Protein AF-A0A3S2KL28-F1 (afdb_monomer)

pLDDT: mean 79.06, std 17.95, range [43.12, 96.88]

Sequence (48 aa):
LEEVWGYNSGVTTHTLETHVYRLRQKIERDPSNAEILVTESGGYKLVP

Foldseek 3Di:
DPPPPPDDPPPPDPVVVVVLLVVLVPPPPDSVDDDQWDDDDRGIDGDD

Mean predicted aligned error: 7.96 Å

Structure (mmCIF, N/CA/C/O backbone):
data_AF-A0A3S2KL28-F1
#
_entry.id   AF-A0A3S2KL28-F1
#
loop_
_atom_site.group_PDB
_atom_site.id
_atom_site.type_symbol
_atom_site.label_atom_id
_atom_site.label_alt_id
_atom_site.label_comp_id
_atom_site.label_asym_id
_atom_site.label_entity_id
_atom_site.label_seq_id
_atom_site.pdbx_PDB_ins_code
_atom_site.Cartn_x
_atom_site.Cartn_y
_atom_site.Cartn_z
_atom_site.occupancy
_atom_site.B_iso_or_equiv
_atom_site.auth_seq_id
_atom_site.auth_comp_id
_atom_site.auth_asym_id
_atom_site.auth_atom_id
_atom_site.pdbx_PDB_model_num
ATOM 1 N N . LEU A 1 1 ? -15.683 10.039 -12.645 1.00 43.41 1 LEU A N 1
ATOM 2 C CA . LEU A 1 1 ? -14.947 9.380 -11.547 1.00 43.41 1 LEU A CA 1
ATOM 3 C C . LEU A 1 1 ? -14.214 8.190 -12.161 1.00 43.41 1 LEU A C 1
ATOM 5 O O . LEU A 1 1 ? -14.569 7.050 -11.912 1.00 43.41 1 LEU A O 1
ATOM 9 N N . GLU A 1 2 ? -13.270 8.469 -13.066 1.00 43.12 2 GLU A N 1
ATOM 10 C CA . GLU A 1 2 ? -12.357 7.440 -13.571 1.00 43.12 2 GLU A CA 1
ATOM 11 C C . GLU A 1 2 ? -11.487 7.015 -12.392 1.00 43.12 2 GLU A C 1
ATOM 13 O O . GLU A 1 2 ? -10.842 7.850 -11.752 1.00 43.12 2 GLU A O 1
ATOM 18 N N . GLU A 1 3 ? -11.610 5.739 -12.037 1.00 48.16 3 GLU A N 1
ATOM 19 C CA . GLU A 1 3 ? -10.932 5.092 -10.924 1.00 48.16 3 GLU A CA 1
ATOM 20 C C . GLU A 1 3 ? -9.450 5.445 -10.931 1.00 48.16 3 GLU A C 1
ATOM 22 O O . GLU A 1 3 ? -8.756 5.321 -11.939 1.00 48.16 3 GLU A O 1
ATOM 27 N N . VAL A 1 4 ? -8.988 5.910 -9.774 1.00 53.97 4 VAL A N 1
ATOM 28 C CA . VAL A 1 4 ? -7.810 6.767 -9.590 1.00 53.97 4 VAL A CA 1
ATOM 29 C C . VAL A 1 4 ? -6.497 6.144 -10.109 1.00 53.97 4 VAL A C 1
ATOM 31 O O . VAL A 1 4 ? -5.500 6.849 -10.225 1.00 53.97 4 VAL A O 1
ATOM 34 N N . TRP A 1 5 ? -6.484 4.856 -10.475 1.00 55.41 5 TRP A N 1
ATOM 35 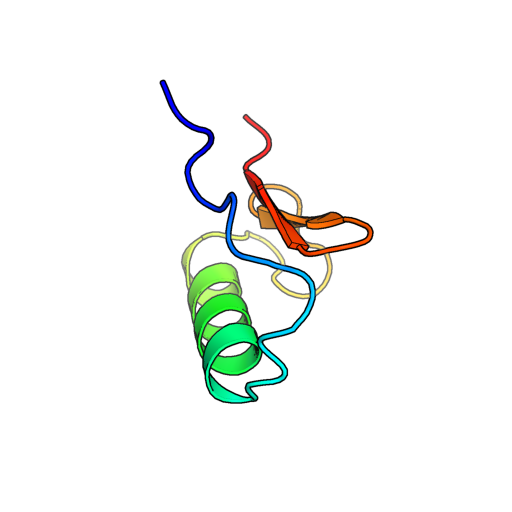C CA . TRP A 1 5 ? -5.317 4.151 -11.015 1.00 55.41 5 TRP A CA 1
ATOM 36 C C . TRP A 1 5 ? -5.658 3.147 -12.131 1.00 55.41 5 TRP A C 1
ATOM 38 O O . TRP A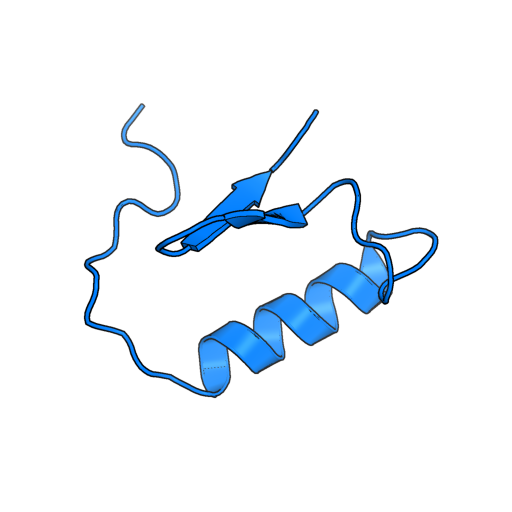 1 5 ? -5.066 2.074 -12.193 1.00 55.41 5 TRP A O 1
ATOM 48 N N . GLY A 1 6 ? -6.557 3.496 -13.057 1.00 48.41 6 GLY A N 1
ATOM 49 C CA . GLY A 1 6 ? -6.815 2.742 -14.300 1.00 48.41 6 GLY A CA 1
ATOM 50 C C . GLY A 1 6 ? -5.630 2.655 -15.286 1.00 48.41 6 GLY A C 1
ATOM 51 O O . GLY A 1 6 ? -5.834 2.622 -16.498 1.00 48.41 6 GLY A O 1
ATOM 52 N N . TYR A 1 7 ? -4.381 2.645 -14.811 1.00 53.38 7 TYR A N 1
ATOM 53 C CA . TYR A 1 7 ? -3.199 2.513 -15.653 1.00 53.38 7 TYR A CA 1
ATOM 54 C C . TYR A 1 7 ? -2.795 1.051 -15.794 1.00 53.38 7 TYR A C 1
ATOM 56 O O . TYR A 1 7 ? -2.108 0.489 -14.950 1.00 53.38 7 TYR A O 1
ATOM 64 N N . ASN A 1 8 ? -3.256 0.497 -16.917 1.00 47.41 8 ASN A N 1
ATOM 65 C CA . ASN A 1 8 ? -2.607 -0.489 -17.774 1.00 47.41 8 ASN A CA 1
ATOM 66 C C . ASN A 1 8 ? -1.625 -1.447 -17.089 1.00 47.41 8 ASN A C 1
ATOM 68 O O . ASN A 1 8 ? -0.542 -1.065 -16.649 1.00 47.41 8 ASN A O 1
ATOM 72 N N . SER A 1 9 ? -1.983 -2.724 -17.179 1.00 51.09 9 SER A N 1
ATOM 73 C CA . SER A 1 9 ? -1.242 -3.964 -16.930 1.00 51.09 9 SER A CA 1
ATOM 74 C C . SER A 1 9 ? 0.126 -4.091 -17.642 1.00 51.09 9 SER A C 1
ATOM 76 O O . SER A 1 9 ? 0.435 -5.135 -18.211 1.00 51.09 9 SER A O 1
ATOM 78 N N . GLY A 1 10 ? 0.941 -3.036 -17.662 1.00 51.44 10 GLY A N 1
ATOM 79 C CA . GLY A 1 10 ? 2.211 -2.952 -18.384 1.00 51.44 10 GLY A CA 1
ATOM 80 C C . GLY A 1 10 ? 3.264 -2.040 -17.747 1.00 51.44 10 GLY A C 1
ATOM 81 O O . GLY A 1 10 ? 4.379 -1.972 -18.257 1.00 51.44 10 GLY A O 1
ATOM 82 N N . VAL A 1 11 ? 2.971 -1.359 -16.633 1.00 54.44 11 VAL A N 1
ATOM 83 C CA . VAL A 1 11 ? 3.983 -0.575 -15.909 1.00 54.44 11 VAL A CA 1
ATOM 84 C C . VAL A 1 11 ? 4.725 -1.492 -14.931 1.00 54.44 11 VAL A C 1
ATOM 86 O O . VAL A 1 11 ? 4.487 -1.495 -13.730 1.00 54.44 11 VAL A O 1
ATOM 89 N N . THR A 1 12 ? 5.648 -2.301 -15.450 1.00 61.09 12 THR A N 1
ATOM 90 C CA . THR A 1 12 ? 6.728 -2.873 -14.634 1.00 61.09 12 THR A CA 1
ATOM 91 C C . THR A 1 12 ? 7.684 -1.751 -14.263 1.00 61.09 12 THR A C 1
ATOM 93 O O . THR A 1 12 ? 8.583 -1.421 -15.038 1.00 61.09 12 THR A O 1
ATOM 96 N N . THR A 1 13 ? 7.512 -1.137 -13.096 1.00 63.50 13 THR A N 1
ATOM 97 C CA . THR A 1 13 ? 8.469 -0.130 -12.632 1.00 63.50 13 THR A CA 1
ATOM 98 C C . THR A 1 13 ? 8.691 -0.238 -11.143 1.00 63.50 13 THR A C 1
ATOM 100 O O . THR A 1 13 ? 7.821 0.199 -10.404 1.00 63.50 13 THR A O 1
ATOM 103 N N . HIS A 1 14 ? 9.91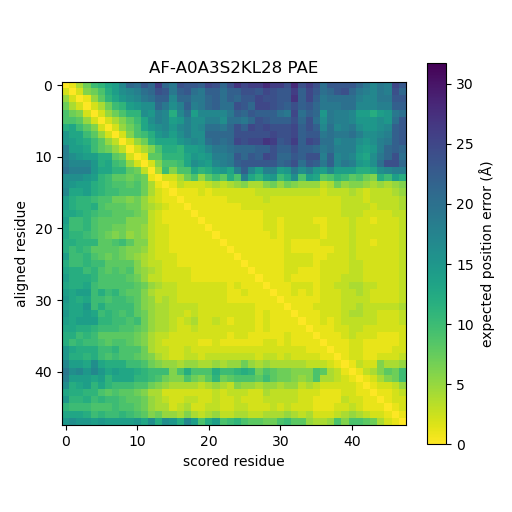5 -0.626 -10.757 1.00 68.25 14 HIS A N 1
ATOM 104 C CA . HIS A 1 14 ? 10.466 -0.590 -9.390 1.00 68.25 14 HIS A CA 1
ATOM 105 C C . HIS A 1 14 ? 10.144 0.714 -8.640 1.00 68.25 14 HIS A C 1
ATOM 107 O O . HIS A 1 14 ? 10.098 0.771 -7.410 1.00 68.25 14 HIS A O 1
ATOM 113 N N . THR A 1 15 ? 9.958 1.802 -9.388 1.00 78.94 15 THR A N 1
ATOM 114 C CA . THR A 1 15 ? 9.544 3.102 -8.879 1.00 78.94 15 THR A CA 1
ATOM 115 C C . THR A 1 15 ? 8.164 3.048 -8.220 1.00 78.94 15 THR A C 1
ATOM 117 O O . THR A 1 15 ? 8.022 3.616 -7.140 1.00 78.94 15 THR A O 1
ATOM 120 N N . LEU A 1 16 ? 7.172 2.364 -8.796 1.00 82.56 16 LEU A N 1
ATOM 121 C CA . LEU A 1 16 ? 5.833 2.240 -8.215 1.00 82.56 16 LEU A CA 1
ATOM 122 C C . LEU A 1 16 ? 5.884 1.457 -6.903 1.00 82.56 16 LEU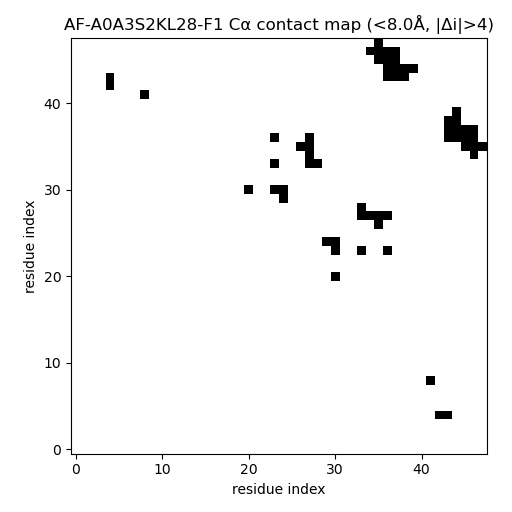 A C 1
ATOM 124 O O . LEU A 1 16 ? 5.425 1.974 -5.884 1.00 82.56 16 LEU A O 1
ATOM 128 N N . GLU A 1 17 ? 6.513 0.278 -6.883 1.00 87.12 17 GLU A N 1
ATOM 129 C CA . GLU A 1 17 ? 6.614 -0.520 -5.656 1.00 87.12 17 GLU A CA 1
ATOM 130 C C . GLU A 1 17 ? 7.399 0.238 -4.578 1.00 87.12 17 GLU A C 1
ATOM 132 O O . GLU A 1 17 ? 7.022 0.207 -3.408 1.00 87.12 17 GLU A O 1
ATOM 137 N N . THR A 1 18 ? 8.432 1.003 -4.957 1.00 90.06 18 THR A N 1
ATOM 138 C CA . THR A 1 18 ? 9.185 1.850 -4.015 1.00 90.06 18 THR A CA 1
ATOM 139 C C . THR A 1 18 ? 8.311 2.947 -3.404 1.00 90.06 18 THR A C 1
ATOM 141 O O . THR A 1 18 ? 8.401 3.212 -2.202 1.00 90.06 18 THR A O 1
ATOM 144 N N . HIS A 1 19 ? 7.470 3.611 -4.201 1.00 89.69 19 HIS A N 1
ATOM 145 C CA . HIS A 1 19 ? 6.578 4.651 -3.686 1.00 89.69 19 HIS A CA 1
ATOM 146 C C . HIS A 1 19 ? 5.475 4.057 -2.811 1.00 89.69 19 HIS A C 1
ATOM 148 O O . HIS A 1 19 ? 5.216 4.601 -1.740 1.00 89.69 19 HIS A O 1
ATOM 154 N N . VAL A 1 20 ? 4.897 2.916 -3.197 1.00 91.25 20 VAL A N 1
ATOM 155 C CA . VAL A 1 20 ? 3.924 2.185 -2.371 1.00 91.25 20 VAL A CA 1
ATOM 156 C C . VAL A 1 20 ? 4.546 1.753 -1.048 1.00 91.25 20 VAL A C 1
ATOM 158 O O . VAL A 1 20 ? 3.958 1.982 0.007 1.00 91.25 20 VAL A O 1
ATOM 161 N N . TYR A 1 21 ? 5.759 1.200 -1.078 1.00 93.00 21 TYR A N 1
ATOM 162 C CA . TYR A 1 21 ? 6.499 0.825 0.124 1.00 93.00 21 TYR A CA 1
ATOM 163 C C . TYR A 1 21 ? 6.681 2.023 1.065 1.00 93.00 21 TYR A C 1
ATOM 165 O O . TYR A 1 21 ? 6.329 1.956 2.243 1.00 93.00 21 TYR A O 1
ATOM 173 N N . ARG A 1 22 ? 7.170 3.156 0.543 1.00 95.38 22 ARG A N 1
ATOM 174 C CA . ARG A 1 22 ? 7.350 4.387 1.331 1.00 95.38 22 ARG A CA 1
ATOM 175 C C . ARG A 1 22 ? 6.034 4.960 1.843 1.00 95.38 22 ARG A C 1
ATOM 177 O O . ARG A 1 22 ? 6.032 5.592 2.895 1.00 95.38 22 ARG A O 1
ATOM 184 N N . LEU A 1 23 ? 4.945 4.790 1.098 1.00 94.81 23 LEU A N 1
ATOM 185 C CA . LEU A 1 23 ? 3.630 5.261 1.501 1.00 94.81 23 LEU A CA 1
ATOM 186 C C . LEU A 1 23 ? 3.090 4.422 2.661 1.00 94.81 23 LEU A C 1
ATOM 188 O O . LEU A 1 23 ? 2.731 5.004 3.679 1.00 94.81 23 LEU A O 1
ATOM 192 N N . ARG A 1 24 ? 3.133 3.086 2.571 1.00 95.75 24 ARG A N 1
ATOM 193 C CA . ARG A 1 24 ? 2.708 2.181 3.657 1.00 95.75 24 ARG A CA 1
ATOM 194 C C . ARG A 1 24 ? 3.435 2.464 4.967 1.00 95.75 24 ARG A C 1
ATOM 196 O O . ARG A 1 24 ? 2.794 2.553 6.000 1.00 95.75 24 ARG A O 1
ATOM 203 N N . GLN A 1 25 ? 4.741 2.729 4.909 1.00 96.38 25 GLN A N 1
ATOM 204 C CA . GLN A 1 25 ? 5.539 3.134 6.078 1.00 96.38 25 GLN A CA 1
ATOM 205 C C . GLN A 1 25 ? 5.025 4.402 6.784 1.00 96.38 25 GLN A C 1
ATOM 207 O O . GLN A 1 25 ? 5.343 4.622 7.947 1.00 96.38 25 GLN A O 1
ATOM 212 N N . LYS A 1 26 ? 4.270 5.259 6.087 1.00 96.88 26 LYS A N 1
ATOM 213 C CA . LYS A 1 26 ? 3.738 6.514 6.634 1.00 96.88 26 LYS A CA 1
ATOM 214 C C . LYS A 1 26 ? 2.286 6.418 7.087 1.00 96.88 26 LYS A C 1
ATOM 216 O O . LYS A 1 26 ? 1.905 7.191 7.959 1.00 96.88 26 LYS A O 1
ATOM 221 N N . ILE A 1 27 ? 1.480 5.565 6.452 1.00 94.88 27 ILE A N 1
ATOM 222 C CA . ILE A 1 27 ? 0.021 5.545 6.654 1.00 94.88 27 ILE A CA 1
ATOM 223 C C . ILE A 1 27 ? -0.480 4.294 7.373 1.00 94.88 27 ILE A C 1
ATOM 225 O O . ILE A 1 27 ? -1.507 4.366 8.037 1.00 94.88 27 ILE A O 1
ATOM 229 N N . GLU A 1 28 ? 0.224 3.167 7.259 1.00 96.69 28 GLU A N 1
ATOM 230 C CA . GLU A 1 28 ? -0.181 1.916 7.896 1.00 96.69 28 GLU A CA 1
ATOM 231 C C . GLU A 1 28 ? 0.342 1.855 9.326 1.00 96.69 28 GLU A C 1
ATOM 233 O O . GLU A 1 28 ? 1.459 2.287 9.622 1.00 96.69 28 GLU A O 1
ATOM 238 N N . ARG A 1 29 ? -0.441 1.238 10.212 1.00 96.00 29 ARG A N 1
ATOM 239 C CA . ARG A 1 29 ? 0.028 0.906 11.561 1.00 96.00 29 ARG A CA 1
ATOM 240 C C . ARG A 1 29 ? 1.112 -0.174 11.528 1.00 96.00 29 ARG A C 1
ATOM 242 O O . ARG A 1 29 ? 2.082 -0.077 12.275 1.00 96.00 29 ARG A O 1
ATOM 249 N N . ASP A 1 30 ? 0.938 -1.179 10.670 1.00 96.38 30 ASP A N 1
ATOM 250 C CA . ASP A 1 30 ? 1.947 -2.187 10.340 1.00 96.38 30 ASP A CA 1
ATOM 251 C C . ASP A 1 30 ? 2.110 -2.263 8.811 1.00 96.38 30 ASP A C 1
ATOM 253 O O . ASP A 1 30 ? 1.269 -2.838 8.123 1.00 96.38 30 ASP A O 1
ATOM 257 N N . PRO A 1 31 ? 3.199 -1.716 8.246 1.00 93.19 31 PRO A N 1
ATO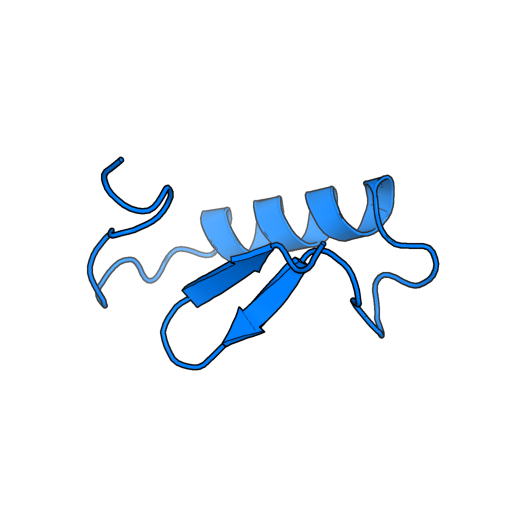M 258 C CA . PRO A 1 31 ? 3.429 -1.724 6.801 1.00 93.19 31 PRO A CA 1
ATOM 259 C C . PRO A 1 31 ? 3.561 -3.121 6.177 1.00 93.19 31 PRO A C 1
ATOM 261 O O . PRO A 1 31 ? 3.417 -3.252 4.958 1.00 93.19 31 PRO A O 1
ATOM 264 N N . SER A 1 32 ? 3.874 -4.144 6.980 1.00 92.00 32 SER A N 1
ATOM 265 C CA . SER A 1 32 ? 3.995 -5.536 6.524 1.00 92.00 32 SER A CA 1
ATOM 266 C C . SER A 1 32 ? 2.630 -6.210 6.393 1.00 92.00 32 SER A C 1
ATOM 268 O O . SER A 1 32 ? 2.482 -7.133 5.594 1.00 92.00 32 SER A O 1
ATOM 270 N N . ASN A 1 33 ? 1.638 -5.721 7.140 1.00 94.50 33 ASN A N 1
ATOM 271 C CA . ASN A 1 33 ? 0.248 -6.150 7.089 1.00 94.50 33 ASN A CA 1
ATOM 272 C C . ASN A 1 33 ? -0.647 -4.953 6.731 1.00 94.50 33 ASN A C 1
ATOM 274 O O . ASN A 1 33 ? -1.341 -4.403 7.579 1.00 94.50 33 ASN A O 1
ATOM 278 N N . ALA A 1 34 ? -0.563 -4.517 5.472 1.00 93.31 34 ALA A N 1
ATOM 279 C CA . ALA A 1 34 ? -1.255 -3.323 4.997 1.00 93.31 34 ALA A CA 1
ATOM 280 C C . ALA A 1 34 ? -2.781 -3.509 4.969 1.00 93.31 34 ALA A C 1
ATOM 282 O O . ALA A 1 34 ? -3.278 -4.421 4.304 1.00 93.31 34 ALA A O 1
ATOM 283 N N . GLU A 1 35 ? -3.505 -2.606 5.632 1.00 94.69 35 GLU A N 1
ATOM 284 C CA . GLU A 1 35 ? -4.969 -2.624 5.734 1.00 94.69 35 GLU A CA 1
ATOM 285 C C . GLU A 1 35 ? -5.613 -1.484 4.930 1.00 94.69 35 GLU A C 1
ATOM 287 O O . GLU A 1 35 ? -6.705 -1.659 4.395 1.00 94.69 35 GLU A O 1
ATOM 292 N N . ILE A 1 36 ? -4.928 -0.345 4.780 1.00 94.44 36 ILE A N 1
ATOM 293 C CA . ILE A 1 36 ? -5.438 0.844 4.081 1.00 94.44 36 ILE A CA 1
ATOM 294 C C . ILE A 1 36 ? -5.116 0.784 2.584 1.00 94.44 36 ILE A C 1
ATOM 296 O O . ILE A 1 36 ? -5.978 1.055 1.751 1.00 94.44 36 ILE A O 1
ATOM 300 N N . LEU A 1 37 ? -3.876 0.449 2.213 1.00 93.31 37 LEU A N 1
ATOM 301 C CA . LEU A 1 37 ? -3.413 0.362 0.825 1.00 93.31 37 LEU A CA 1
ATOM 302 C C . LEU A 1 37 ? -3.086 -1.088 0.467 1.00 93.31 37 LEU A C 1
ATOM 304 O O . LEU A 1 37 ? -1.941 -1.537 0.592 1.00 93.31 37 LEU A O 1
ATOM 308 N N . VAL A 1 38 ? -4.085 -1.815 -0.021 1.00 90.81 38 VAL A N 1
ATOM 309 C CA . VAL A 1 38 ? -4.018 -3.255 -0.297 1.00 90.81 38 VAL A CA 1
ATOM 310 C C . VAL A 1 38 ? -3.516 -3.514 -1.717 1.00 90.81 38 VAL A C 1
ATOM 312 O O . VAL A 1 38 ? -3.842 -2.784 -2.652 1.00 90.81 38 VAL A O 1
ATOM 315 N N . THR A 1 39 ? -2.694 -4.552 -1.884 1.00 88.56 39 THR A N 1
ATOM 316 C CA . THR A 1 39 ? -2.302 -5.045 -3.212 1.00 88.56 39 THR A CA 1
ATOM 317 C C . THR A 1 39 ? -3.370 -6.018 -3.712 1.00 88.56 39 THR A C 1
ATOM 319 O O . THR A 1 39 ? -3.595 -7.047 -3.080 1.00 88.56 39 THR A O 1
ATOM 322 N N . GLU A 1 40 ? -3.994 -5.727 -4.851 1.00 85.06 40 GLU A N 1
ATOM 323 C CA . GLU A 1 40 ? -4.919 -6.633 -5.544 1.00 85.06 40 GLU A CA 1
ATOM 324 C C . GLU A 1 40 ? -4.302 -7.083 -6.879 1.00 85.06 40 GLU A C 1
ATOM 326 O O . GLU A 1 40 ? -3.323 -6.511 -7.367 1.00 85.06 40 GLU A O 1
ATOM 331 N N . SER A 1 41 ? -4.839 -8.146 -7.479 1.00 76.00 41 SER A N 1
ATOM 332 C CA . SER A 1 41 ? -4.342 -8.671 -8.753 1.00 76.00 41 SER A CA 1
ATOM 333 C C . SER A 1 41 ? -4.457 -7.615 -9.858 1.00 76.00 41 SER A C 1
ATOM 335 O O . SER A 1 41 ? -5.536 -7.382 -10.392 1.00 76.00 41 SER A O 1
ATOM 337 N N . GLY A 1 42 ? -3.329 -6.986 -10.197 1.00 73.31 42 GLY A N 1
ATOM 338 C CA . GLY A 1 42 ? -3.248 -5.939 -11.218 1.00 73.31 42 GLY A CA 1
ATOM 339 C C . GLY A 1 42 ? -3.041 -4.518 -10.687 1.00 73.31 42 GL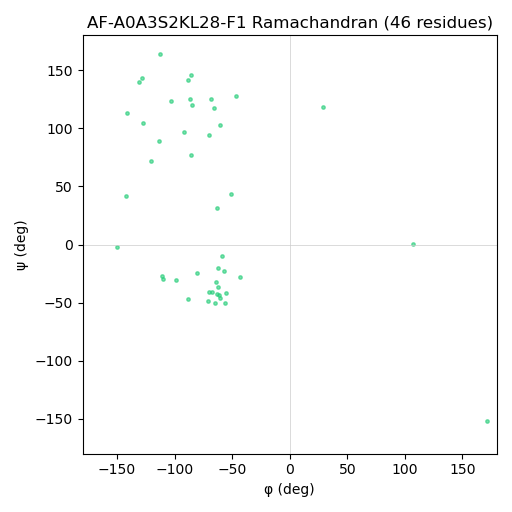Y A C 1
ATOM 340 O O . GLY A 1 42 ? -2.931 -3.609 -11.504 1.00 73.31 42 GLY A O 1
ATOM 341 N N . GLY A 1 43 ? -2.939 -4.300 -9.369 1.00 81.94 43 GLY A N 1
ATOM 342 C CA . GLY A 1 43 ? -2.658 -2.963 -8.842 1.00 81.94 43 GLY A CA 1
ATOM 343 C C . GLY A 1 43 ? -2.774 -2.809 -7.327 1.00 81.94 43 GLY A C 1
ATOM 344 O O . GLY A 1 43 ? 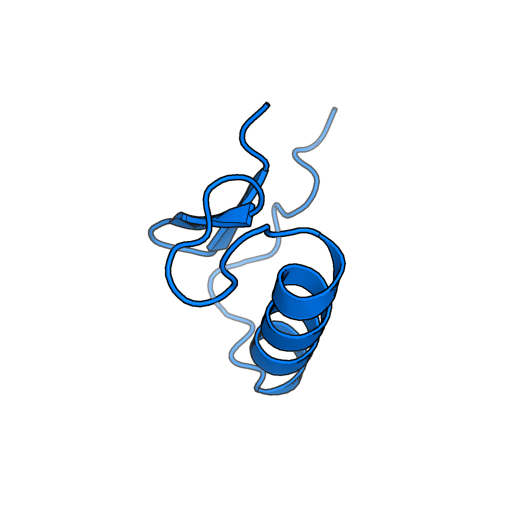-2.558 -3.742 -6.552 1.00 81.94 43 GLY A O 1
ATOM 345 N N . TYR A 1 44 ? -3.104 -1.588 -6.910 1.00 86.56 44 TYR A N 1
ATOM 346 C CA . TYR A 1 44 ? -3.269 -1.206 -5.512 1.00 86.56 44 TYR A CA 1
ATOM 347 C C . TYR A 1 44 ? -4.615 -0.525 -5.313 1.00 86.56 44 TYR A C 1
ATOM 349 O O . TYR A 1 44 ? -5.061 0.245 -6.163 1.00 86.56 44 TYR A O 1
ATOM 357 N N . LYS A 1 45 ? -5.237 -0.779 -4.169 1.00 86.19 45 LYS A N 1
ATOM 358 C CA . LYS A 1 45 ? -6.560 -0.274 -3.82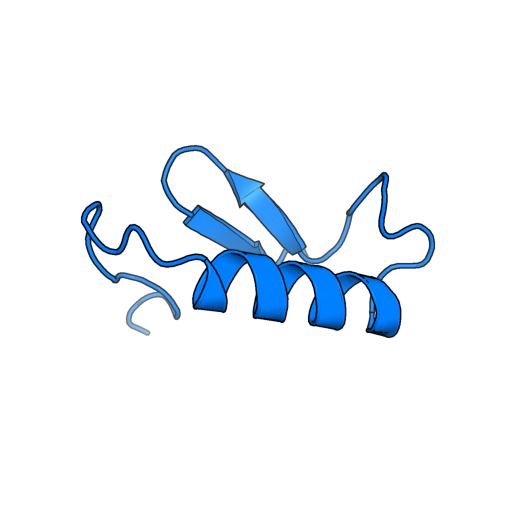6 1.00 86.19 45 LYS A CA 1
ATOM 359 C C . LYS A 1 45 ? -6.547 0.339 -2.440 1.00 86.19 45 LYS A C 1
ATOM 361 O O . LYS A 1 45 ? -5.931 -0.202 -1.525 1.00 86.19 45 LYS A O 1
ATOM 366 N N . LEU A 1 46 ? -7.244 1.462 -2.303 1.00 89.94 46 LEU A N 1
ATOM 367 C CA . LEU A 1 46 ? -7.516 2.06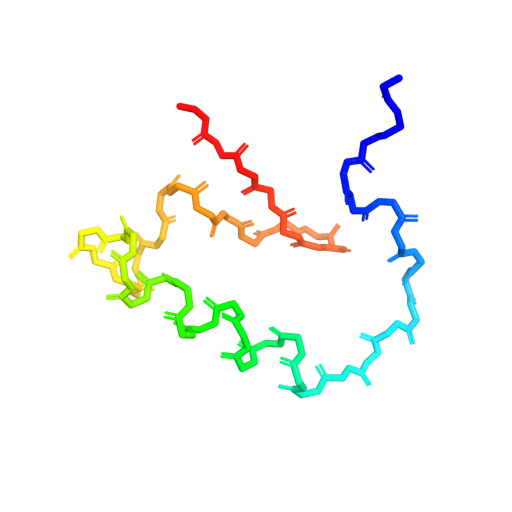4 -1.006 1.00 89.94 46 LEU A CA 1
ATOM 368 C C . LEU A 1 46 ? -8.787 1.450 -0.426 1.00 89.94 46 LEU A C 1
ATOM 370 O O . LEU A 1 46 ? -9.833 1.460 -1.079 1.00 89.94 46 LEU A O 1
ATOM 374 N N . VAL A 1 47 ? -8.677 0.916 0.783 1.00 86.88 47 VAL A N 1
ATOM 375 C CA . VAL A 1 47 ? -9.800 0.383 1.551 1.00 86.88 47 VAL A CA 1
ATOM 376 C C . VAL A 1 47 ? -10.158 1.417 2.627 1.00 86.88 47 VAL A C 1
ATOM 378 O O . VAL A 1 47 ? -9.262 1.845 3.357 1.00 86.88 47 VAL A O 1
ATOM 381 N N . PRO A 1 48 ? -11.415 1.898 2.663 1.00 75.38 48 PRO A N 1
ATOM 382 C CA . PRO A 1 48 ? -11.888 2.820 3.692 1.00 75.38 48 PRO A CA 1
ATOM 383 C C . PRO A 1 48 ? -12.083 2.143 5.053 1.00 75.38 48 PRO A C 1
ATOM 385 O O . PRO A 1 48 ? -12.364 0.922 5.080 1.00 75.38 48 PRO A O 1
#

Nearest PDB structures (foldseek):
  6lxl-assembly1_A  TM=9.433E-01  e=1.364E-01  Escherichia coli
  2hwv-assembly1_A  TM=7.195E-01  e=3.602E-02  Enterococcus faecalis V583
  1opc-assembly1_A  TM=7.462E-01  e=2.077E-01  Escherichia coli
  6lxn-assembly1_B  TM=7.935E-01  e=2.949E-01  Escherichia coli
  6lxn-assembly1_A  TM=7.975E-01  e=4.186E-01  Escherichia coli

Secondary structure (DSSP, 8-state):
---TT---TT---HHHHHHHHHHHHHH-SSTTS-SSEEEETTEEEE--

Solvent-accessible surface area (backbone atoms only — not comparable to full-atom values): 3234 Å² total; per-residue (Å²): 133,79,62,95,74,81,69,61,97,73,76,87,45,74,64,57,59,50,51,51,53,59,45,32,68,71,74,35,97,44,55,91,65,49,70,45,67,32,80,50,100,84,50,75,42,81,50,133

Radius of gyration: 11.19 Å; Cα contacts (8 Å, |Δi|>4): 30; chains: 1; bounding box: 25×18×30 Å